Protein AF-A0AAW5JRW2-F1 (afdb_monomer)

Solvent-accessible surface area (backbone atoms only — not comparable to full-atom values): 7770 Å² total; per-residue (Å²): 113,68,44,71,76,71,74,52,84,70,54,74,44,79,33,91,52,71,68,49,44,48,49,55,50,52,51,27,62,76,66,76,44,75,70,42,86,36,64,89,67,99,63,54,71,72,55,44,50,71,75,64,43,63,61,45,80,44,84,35,42,87,50,56,72,68,57,28,38,53,51,47,30,54,51,52,60,55,29,69,78,41,96,80,46,39,46,77,45,74,49,72,42,46,80,82,74,92,71,78,94,67,86,77,58,93,84,64,79,61,62,62,54,68,67,59,51,53,50,45,54,69,68,37,110

Foldseek 3Di:
DVQVVVVHDAEEDEDDDPVRVVVQVVVCVVVVGHHHHDYDDPDDLLVCLVVPAQADEEEPQVPPLVVQLVVLQVSQVSLVVHPSSHHYHYDYADQPDPDDDDDDPPPPCRDGDPVSVVVSVVSRD

Radius of gyration: 17.02 Å; Cα contacts (8 Å, |Δi|>4): 127; chains: 1; bounding box: 38×33×43 Å

Structure (mmCIF, N/CA/C/O backbone):
data_AF-A0AAW5JRW2-F1
#
_entry.id   AF-A0AAW5JRW2-F1
#
loop_
_atom_site.group_PDB
_atom_site.id
_atom_site.type_symbol
_atom_site.label_atom_id
_atom_site.label_alt_id
_atom_site.label_comp_id
_atom_site.label_asym_id
_atom_site.label_entity_id
_atom_site.label_seq_id
_atom_site.pdbx_PDB_ins_code
_atom_site.Cartn_x
_atom_site.Cartn_y
_atom_site.Cartn_z
_atom_site.occupancy
_atom_site.B_iso_or_equiv
_atom_site.auth_seq_id
_atom_site.auth_comp_id
_atom_site.auth_asym_id
_atom_site.auth_atom_id
_atom_site.pdbx_PDB_model_num
ATOM 1 N N . MET A 1 1 ? -6.283 -6.030 -8.017 1.00 67.69 1 MET A N 1
ATOM 2 C CA . MET A 1 1 ? -7.504 -6.840 -8.237 1.00 67.69 1 MET A CA 1
ATOM 3 C C . MET A 1 1 ? -7.186 -8.207 -8.834 1.00 67.69 1 MET A C 1
ATOM 5 O O . MET A 1 1 ? -7.819 -9.165 -8.421 1.00 67.69 1 MET A O 1
ATOM 9 N N . ASP A 1 2 ? -6.193 -8.326 -9.722 1.00 93.69 2 ASP A N 1
ATOM 10 C CA . ASP A 1 2 ? -5.817 -9.603 -10.353 1.00 93.69 2 ASP A CA 1
ATOM 11 C C . ASP A 1 2 ? -5.422 -10.718 -9.360 1.00 93.69 2 ASP A C 1
ATOM 13 O O . ASP A 1 2 ? -6.044 -11.776 -9.341 1.00 93.69 2 ASP A O 1
ATOM 17 N N . ALA A 1 3 ? -4.476 -10.440 -8.454 1.00 92.38 3 ALA A N 1
ATOM 18 C CA . ALA A 1 3 ? -4.002 -11.407 -7.458 1.00 92.38 3 ALA A CA 1
ATOM 19 C C . ALA A 1 3 ? -5.110 -11.969 -6.552 1.00 92.38 3 ALA A C 1
ATOM 21 O O . ALA A 1 3 ? -5.220 -13.178 -6.361 1.00 92.38 3 ALA A O 1
ATOM 22 N N . GLN A 1 4 ? -5.999 -11.095 -6.069 1.00 92.06 4 GLN A N 1
ATOM 23 C CA . GLN A 1 4 ? -7.156 -11.490 -5.265 1.00 92.06 4 GLN A CA 1
ATOM 24 C C . GLN A 1 4 ? -8.139 -12.364 -6.057 1.00 92.06 4 GLN A C 1
ATOM 26 O O . GLN A 1 4 ? -8.649 -13.342 -5.518 1.00 92.06 4 GLN A O 1
ATOM 31 N N . ALA A 1 5 ? -8.404 -12.025 -7.323 1.00 95.25 5 ALA A N 1
ATOM 32 C CA . ALA A 1 5 ? -9.325 -12.778 -8.173 1.00 95.25 5 ALA A CA 1
ATOM 33 C C . ALA A 1 5 ? -8.813 -14.194 -8.484 1.00 95.25 5 ALA A C 1
ATOM 35 O O . ALA A 1 5 ? -9.614 -15.116 -8.628 1.00 95.25 5 ALA A O 1
ATOM 36 N N . HIS A 1 6 ? -7.492 -14.369 -8.545 1.00 95.81 6 HIS A N 1
ATOM 37 C CA . HIS A 1 6 ? -6.844 -15.638 -8.878 1.00 95.81 6 HIS A CA 1
ATOM 38 C C . HIS A 1 6 ? -6.252 -16.377 -7.664 1.00 95.81 6 HIS A C 1
ATOM 40 O O . HIS A 1 6 ? -5.632 -17.424 -7.832 1.00 95.81 6 HIS A O 1
ATOM 46 N N . GLY A 1 7 ? -6.457 -15.872 -6.443 1.00 95.94 7 GLY A N 1
ATOM 47 C CA . GLY A 1 7 ? -6.074 -16.561 -5.208 1.00 95.94 7 GLY A CA 1
ATOM 48 C C . GLY A 1 7 ? -4.565 -16.656 -4.960 1.00 95.94 7 GLY A C 1
ATOM 49 O O . GLY A 1 7 ? -4.121 -17.621 -4.342 1.00 95.94 7 GLY A O 1
ATOM 50 N N . TYR A 1 8 ? -3.781 -15.678 -5.422 1.00 95.44 8 TYR A N 1
ATOM 51 C CA . TYR A 1 8 ? -2.340 -15.600 -5.157 1.00 95.44 8 TYR A CA 1
ATOM 52 C C . TYR A 1 8 ? -1.951 -14.269 -4.493 1.00 95.44 8 TYR A C 1
ATOM 54 O O . TYR A 1 8 ? -2.743 -13.328 -4.430 1.00 95.44 8 TYR A O 1
ATOM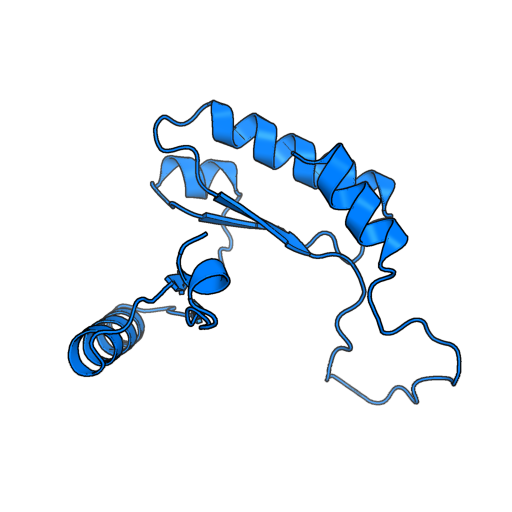 62 N N . ALA A 1 9 ? -0.725 -14.193 -3.972 1.00 94.44 9 ALA A N 1
ATOM 63 C CA . ALA A 1 9 ? -0.159 -12.986 -3.372 1.00 94.44 9 ALA A CA 1
ATOM 64 C C . ALA A 1 9 ? 0.977 -12.429 -4.240 1.00 94.44 9 ALA A C 1
ATOM 66 O O . ALA A 1 9 ? 1.714 -13.188 -4.866 1.00 94.44 9 ALA A O 1
ATOM 67 N N . VAL A 1 10 ? 1.133 -11.105 -4.256 1.00 95.38 10 VAL A N 1
ATOM 68 C CA . VAL A 1 10 ? 2.271 -10.433 -4.897 1.00 95.38 10 VAL A CA 1
ATOM 69 C C . VAL A 1 10 ? 3.275 -10.073 -3.812 1.00 95.38 10 VAL A C 1
ATOM 71 O O . VAL A 1 10 ? 2.907 -9.435 -2.827 1.00 95.38 10 VAL A O 1
ATOM 74 N N . GLY A 1 11 ? 4.528 -10.492 -3.977 1.00 93.69 11 GLY A N 1
ATOM 75 C CA . GLY A 1 11 ? 5.587 -10.175 -3.024 1.00 93.69 11 GLY A CA 1
ATOM 76 C C . GLY A 1 11 ? 5.983 -8.703 -3.098 1.00 93.69 11 GLY A C 1
ATOM 77 O O . GLY A 1 11 ? 6.214 -8.179 -4.191 1.00 93.69 11 GLY A O 1
ATOM 78 N N . ALA A 1 12 ? 6.079 -8.059 -1.937 1.00 92.88 12 ALA A N 1
ATOM 79 C CA . ALA A 1 12 ? 6.583 -6.704 -1.795 1.00 92.88 12 ALA A CA 1
ATOM 80 C C . ALA A 1 12 ? 7.934 -6.746 -1.065 1.00 92.88 12 ALA A C 1
ATOM 82 O O . ALA A 1 12 ? 8.012 -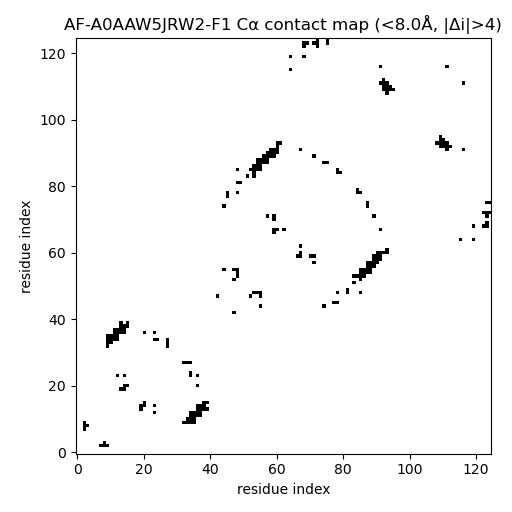7.199 0.078 1.00 92.88 12 ALA A O 1
ATOM 83 N N . PHE A 1 13 ? 9.013 -6.382 -1.764 1.00 92.12 13 PHE A N 1
ATOM 84 C CA . PHE A 1 13 ? 10.386 -6.569 -1.285 1.00 92.12 13 PHE A CA 1
ATOM 85 C C . PHE A 1 13 ? 11.119 -5.240 -1.229 1.00 92.12 13 PHE A C 1
ATOM 87 O O . PHE A 1 13 ? 11.164 -4.515 -2.222 1.00 92.12 13 PHE A O 1
ATOM 94 N N . ASN A 1 14 ? 11.731 -4.951 -0.084 1.00 89.12 14 ASN A N 1
ATOM 95 C CA . ASN A 1 14 ? 12.527 -3.745 0.087 1.00 89.12 14 ASN A CA 1
ATOM 96 C C . ASN A 1 14 ? 13.832 -3.827 -0.718 1.00 89.12 14 ASN A C 1
ATOM 98 O O . ASN A 1 14 ? 14.541 -4.830 -0.647 1.00 89.12 14 ASN A O 1
ATOM 102 N N . GLY A 1 15 ? 14.160 -2.752 -1.430 1.00 86.00 15 GLY A N 1
ATOM 103 C CA . GLY A 1 15 ? 15.465 -2.511 -2.032 1.00 86.00 15 GLY A CA 1
ATOM 104 C C . GLY A 1 15 ? 16.025 -1.164 -1.579 1.00 86.00 15 GLY A C 1
ATOM 105 O O . GLY A 1 15 ? 15.339 -0.139 -1.632 1.00 86.00 15 GLY A O 1
ATOM 106 N N . GLU A 1 16 ? 17.270 -1.179 -1.111 1.00 85.94 16 GLU A N 1
ATOM 107 C CA . GLU A 1 16 ? 17.972 0.006 -0.592 1.00 85.94 16 GLU A CA 1
ATOM 108 C C . GLU A 1 16 ? 19.117 0.459 -1.511 1.00 85.94 16 GLU A C 1
ATOM 110 O O . GLU A 1 16 ? 19.547 1.611 -1.454 1.00 85.94 16 GLU A O 1
ATOM 115 N N . ASP A 1 17 ? 19.573 -0.425 -2.397 1.00 87.00 17 ASP A N 1
ATOM 116 C CA . ASP A 1 17 ? 20.621 -0.181 -3.381 1.00 87.00 17 ASP A CA 1
ATOM 117 C C . ASP A 1 17 ? 20.284 -0.837 -4.734 1.00 87.00 17 ASP A C 1
ATOM 119 O O . ASP A 1 17 ? 19.235 -1.466 -4.918 1.00 87.00 17 ASP A O 1
ATOM 123 N N . MET A 1 18 ? 21.157 -0.627 -5.721 1.00 89.50 18 MET A N 1
ATOM 124 C CA . MET A 1 18 ? 20.944 -1.112 -7.084 1.00 89.50 18 MET A CA 1
ATOM 125 C C . MET A 1 18 ? 20.978 -2.641 -7.141 1.00 89.50 18 MET A C 1
ATOM 127 O O . MET A 1 18 ? 20.184 -3.252 -7.852 1.00 89.50 18 MET A O 1
ATOM 131 N N . GLU A 1 19 ? 21.883 -3.254 -6.391 1.00 94.25 19 GLU A N 1
ATOM 132 C CA . GLU A 1 19 ? 22.114 -4.689 -6.347 1.00 94.25 19 GLU A CA 1
ATOM 133 C C . GLU A 1 19 ? 20.888 -5.434 -5.807 1.00 94.25 19 GLU A C 1
ATOM 135 O O . GLU A 1 19 ? 20.469 -6.434 -6.394 1.00 94.25 19 GLU A O 1
ATOM 140 N N . MET A 1 20 ? 20.256 -4.927 -4.746 1.00 93.62 20 MET A N 1
ATOM 141 C CA . MET A 1 20 ? 19.011 -5.481 -4.211 1.00 93.62 20 MET A CA 1
ATOM 142 C C . MET A 1 20 ? 17.869 -5.371 -5.217 1.00 93.62 20 MET A C 1
ATOM 144 O O . MET A 1 20 ? 17.151 -6.345 -5.439 1.00 93.62 20 MET A O 1
ATOM 148 N N . ILE A 1 21 ? 17.713 -4.211 -5.861 1.00 92.94 21 ILE A N 1
ATOM 149 C CA . ILE A 1 21 ? 16.668 -4.017 -6.873 1.00 92.94 21 ILE A CA 1
ATOM 150 C C . ILE A 1 21 ? 16.877 -4.972 -8.051 1.00 92.94 21 ILE A C 1
ATOM 152 O O . ILE A 1 21 ? 15.933 -5.633 -8.482 1.00 92.94 21 ILE A O 1
ATOM 156 N N . GLN A 1 22 ? 18.112 -5.106 -8.534 1.00 92.81 22 GLN A N 1
ATOM 157 C CA . GLN A 1 22 ? 18.451 -6.056 -9.590 1.00 92.81 22 GLN A CA 1
ATOM 158 C C . GLN A 1 22 ? 18.170 -7.499 -9.171 1.00 92.81 22 GLN A C 1
ATOM 160 O O . GLN A 1 22 ? 17.618 -8.254 -9.966 1.00 92.81 22 GLN A O 1
ATOM 165 N N . ALA A 1 23 ? 18.493 -7.882 -7.934 1.00 96.00 23 ALA A N 1
ATOM 166 C CA . ALA A 1 23 ? 18.218 -9.222 -7.423 1.00 96.00 23 ALA A CA 1
ATOM 167 C C . ALA A 1 23 ? 16.710 -9.519 -7.361 1.00 96.00 23 ALA A C 1
ATOM 169 O O . ALA A 1 23 ? 16.281 -10.593 -7.783 1.00 96.00 23 ALA A O 1
ATOM 170 N N . VAL A 1 24 ? 15.902 -8.563 -6.890 1.00 95.38 24 VAL A N 1
ATOM 171 C CA . VAL A 1 24 ? 14.436 -8.683 -6.850 1.00 95.38 24 VAL A CA 1
ATOM 172 C C . VAL A 1 24 ? 13.865 -8.832 -8.262 1.00 95.38 24 VAL A C 1
ATOM 174 O O . VAL A 1 24 ? 13.040 -9.716 -8.494 1.00 95.38 24 VAL A O 1
ATOM 177 N N . ILE A 1 25 ? 14.324 -8.013 -9.213 1.00 94.88 25 ILE A N 1
ATOM 178 C CA . ILE A 1 25 ? 13.875 -8.080 -10.611 1.00 94.88 25 ILE A CA 1
ATOM 179 C C . ILE A 1 25 ? 14.284 -9.413 -11.247 1.00 94.88 25 ILE A C 1
ATOM 181 O O . ILE A 1 25 ? 13.438 -10.090 -11.821 1.00 94.88 25 ILE A O 1
ATOM 185 N N . ALA A 1 26 ? 15.544 -9.828 -11.099 1.00 97.25 26 ALA A N 1
ATOM 186 C CA . ALA A 1 26 ? 16.043 -11.074 -11.675 1.00 97.25 26 ALA A CA 1
ATOM 187 C C . ALA A 1 26 ? 15.293 -12.305 -11.137 1.00 97.25 26 ALA A C 1
ATOM 189 O O . ALA A 1 26 ? 14.975 -13.216 -11.900 1.00 97.25 26 ALA A O 1
ATOM 190 N N . ALA A 1 27 ? 14.970 -12.328 -9.839 1.00 97.31 27 ALA A N 1
ATOM 191 C CA . ALA A 1 27 ? 14.161 -13.391 -9.249 1.00 97.31 27 ALA A CA 1
ATOM 192 C C . ALA A 1 27 ? 12.727 -13.393 -9.803 1.00 97.31 27 ALA A C 1
ATOM 194 O O . ALA A 1 27 ? 12.210 -14.447 -10.164 1.00 97.31 27 ALA A O 1
ATOM 195 N N . ALA A 1 28 ? 12.096 -12.222 -9.9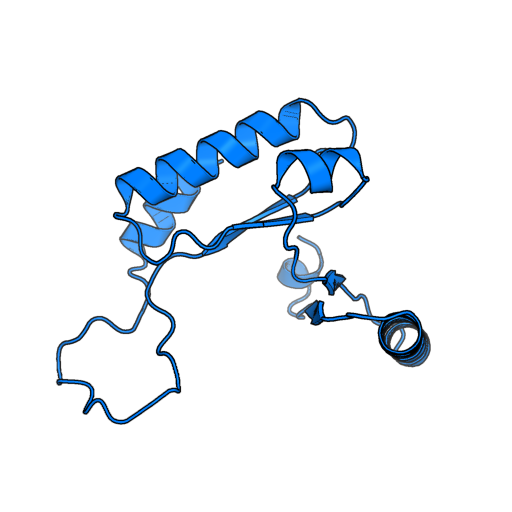24 1.00 96.94 28 ALA A N 1
ATOM 196 C CA . ALA A 1 28 ? 10.755 -12.102 -10.493 1.00 96.94 28 ALA A CA 1
ATOM 197 C C . ALA A 1 28 ? 10.698 -12.555 -11.963 1.00 96.94 28 ALA A C 1
ATOM 199 O O . ALA A 1 28 ? 9.759 -13.245 -12.361 1.00 96.94 28 ALA A O 1
ATOM 200 N N . GLU A 1 29 ? 11.720 -12.218 -12.757 1.00 97.38 29 GLU A N 1
ATOM 201 C CA . GLU A 1 29 ? 11.853 -12.669 -14.145 1.00 97.38 29 GLU A CA 1
ATOM 202 C C . GLU A 1 29 ? 12.027 -14.189 -14.242 1.00 97.38 29 GLU A C 1
ATOM 204 O O . GLU A 1 29 ? 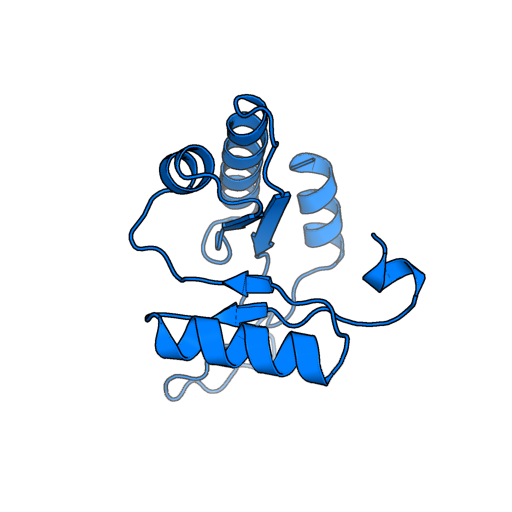11.352 -14.821 -15.056 1.00 97.38 29 GLU A O 1
ATOM 209 N N . ALA A 1 30 ? 12.885 -14.781 -13.404 1.00 98.00 30 ALA A N 1
ATOM 210 C CA . ALA A 1 30 ? 13.133 -16.224 -13.385 1.00 98.00 30 ALA A CA 1
ATOM 211 C C . ALA A 1 30 ? 11.895 -17.039 -12.972 1.00 98.00 30 ALA A C 1
ATOM 213 O O . ALA A 1 30 ? 11.644 -18.104 -13.534 1.00 98.00 30 ALA A O 1
ATOM 214 N N . GLU A 1 31 ? 11.109 -16.525 -12.026 1.00 97.12 31 GLU A N 1
ATOM 215 C CA . GLU A 1 31 ? 9.885 -17.168 -11.532 1.00 97.12 31 GLU A CA 1
ATOM 216 C C . GLU A 1 31 ? 8.641 -16.819 -12.366 1.00 97.12 31 GLU A C 1
ATOM 218 O O . GLU A 1 31 ? 7.549 -17.316 -12.089 1.00 97.12 31 GLU A O 1
ATOM 223 N N . HIS A 1 32 ? 8.777 -15.954 -13.380 1.00 95.69 32 HIS A N 1
ATOM 224 C CA . HIS A 1 32 ? 7.657 -15.405 -14.151 1.00 95.69 32 HIS A CA 1
ATOM 225 C C . HIS A 1 32 ? 6.537 -14.839 -13.258 1.00 95.69 32 HIS A C 1
ATOM 227 O O . HIS A 1 32 ? 5.346 -14.995 -13.544 1.00 95.69 32 HIS A O 1
ATOM 233 N N . ALA A 1 33 ? 6.925 -14.183 -12.162 1.00 95.31 33 ALA A N 1
ATOM 234 C CA . ALA A 1 33 ? 6.021 -13.735 -11.112 1.00 95.31 33 ALA A CA 1
ATOM 235 C C . ALA A 1 33 ? 5.943 -12.199 -11.043 1.00 95.31 33 ALA A C 1
ATOM 237 O O . ALA A 1 33 ? 6.951 -11.514 -11.228 1.00 95.31 33 ALA A O 1
ATOM 238 N N . PRO A 1 34 ? 4.766 -11.621 -10.741 1.00 95.31 34 PRO A N 1
ATOM 239 C CA . PRO A 1 34 ? 4.660 -10.196 -10.451 1.00 95.31 34 PRO A CA 1
ATOM 240 C C . PRO A 1 34 ? 5.365 -9.853 -9.131 1.00 95.31 34 PRO A C 1
ATOM 242 O O . PRO A 1 34 ? 5.348 -10.638 -8.181 1.00 95.31 34 PRO A O 1
ATOM 245 N N . VAL A 1 35 ? 5.926 -8.645 -9.046 1.00 94.50 35 VAL A N 1
ATOM 246 C CA . VAL A 1 35 ? 6.647 -8.166 -7.861 1.00 94.50 35 VAL A CA 1
ATOM 247 C C . VAL A 1 35 ? 6.393 -6.680 -7.609 1.00 94.50 35 VAL A C 1
ATOM 249 O O . VAL A 1 35 ? 6.178 -5.914 -8.549 1.00 94.50 35 VAL A O 1
ATOM 252 N N . LEU A 1 36 ? 6.427 -6.270 -6.339 1.00 92.56 36 LEU A N 1
ATOM 253 C CA . LEU A 1 36 ? 6.411 -4.873 -5.902 1.00 92.56 36 LEU A CA 1
ATOM 254 C C . LEU A 1 36 ? 7.764 -4.530 -5.257 1.00 92.56 36 LEU A C 1
ATOM 256 O O . LEU A 1 36 ? 7.961 -4.797 -4.070 1.00 92.56 36 LEU A O 1
ATOM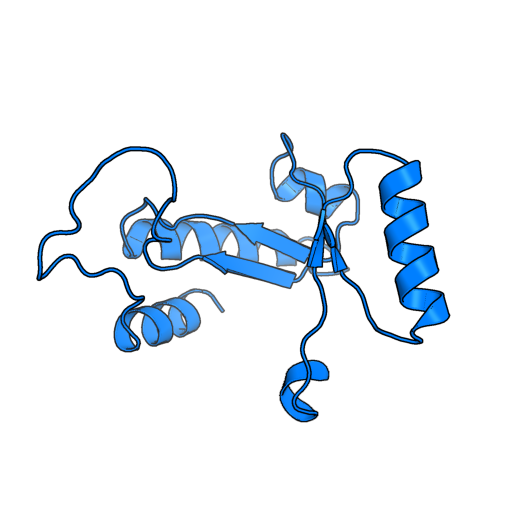 260 N N . PRO A 1 37 ? 8.719 -3.946 -6.000 1.00 87.12 37 PRO A N 1
ATOM 261 C CA . PRO A 1 37 ? 9.919 -3.387 -5.397 1.00 87.12 37 PRO A CA 1
ATOM 262 C C . PRO A 1 37 ? 9.508 -2.198 -4.529 1.00 87.12 37 PRO A C 1
ATOM 264 O O . PRO A 1 37 ? 8.960 -1.210 -5.022 1.00 87.12 37 PRO A O 1
ATOM 267 N N . GLN A 1 38 ? 9.734 -2.315 -3.230 1.00 85.31 38 GLN A N 1
ATOM 268 C CA . GLN A 1 38 ? 9.462 -1.270 -2.261 1.00 85.31 38 GLN A CA 1
ATOM 269 C C . GLN A 1 38 ? 10.770 -0.614 -1.855 1.00 85.31 38 GLN A C 1
ATOM 271 O O . GLN A 1 38 ? 11.840 -1.214 -1.858 1.00 85.31 38 GLN A O 1
ATOM 276 N N . THR A 1 39 ? 10.681 0.644 -1.472 1.00 76.25 39 THR A N 1
ATOM 277 C CA . THR A 1 39 ? 11.757 1.309 -0.758 1.00 76.25 39 THR A CA 1
ATOM 278 C C . THR A 1 39 ? 11.123 2.072 0.387 1.00 76.25 39 THR A C 1
ATOM 280 O O . THR A 1 39 ? 9.994 2.557 0.279 1.00 76.25 39 THR A O 1
ATOM 283 N N . THR A 1 40 ? 11.807 2.114 1.519 1.00 63.50 40 THR A N 1
ATOM 284 C CA . THR A 1 40 ? 11.358 2.811 2.718 1.00 63.50 40 THR A CA 1
ATOM 285 C C . THR A 1 40 ? 11.846 4.250 2.641 1.00 63.50 40 THR A C 1
ATOM 287 O O . THR A 1 40 ? 13.051 4.498 2.718 1.00 63.50 40 THR A O 1
ATOM 290 N N . PRO A 1 41 ? 10.958 5.241 2.481 1.00 58.03 41 PRO A N 1
ATOM 291 C CA . PRO A 1 41 ? 11.435 6.573 2.205 1.00 58.03 41 PRO A CA 1
ATOM 292 C C . PRO A 1 41 ? 11.582 7.386 3.494 1.00 58.03 41 PRO A C 1
ATOM 294 O O . PRO A 1 41 ? 10.660 7.503 4.297 1.00 58.03 41 PRO A O 1
ATOM 297 N N . GLY A 1 42 ? 12.715 8.079 3.616 1.00 53.50 42 GLY A N 1
ATOM 298 C CA . GLY A 1 42 ? 12.782 9.366 4.317 1.00 53.50 42 GLY A CA 1
ATOM 299 C C . GLY A 1 42 ? 12.057 10.499 3.561 1.00 53.50 42 GLY A C 1
ATOM 300 O O . GLY A 1 42 ? 12.169 11.662 3.945 1.00 53.50 42 GLY A O 1
ATOM 301 N N . THR A 1 43 ? 11.352 10.194 2.463 1.00 61.50 43 THR A N 1
ATOM 302 C CA . THR A 1 43 ? 10.592 11.128 1.617 1.00 61.50 43 THR A CA 1
ATOM 303 C C . THR A 1 43 ? 9.089 11.120 1.919 1.00 61.50 43 THR A C 1
ATOM 305 O O . THR A 1 43 ? 8.482 10.103 2.234 1.00 61.50 43 THR A O 1
ATOM 308 N N . LEU A 1 44 ? 8.466 12.297 1.798 1.00 78.56 44 LEU A N 1
ATOM 309 C CA . LEU A 1 44 ? 7.027 12.504 2.004 1.00 78.56 44 LEU A CA 1
ATOM 310 C C . LEU A 1 44 ? 6.200 11.976 0.815 1.00 78.56 44 LEU A C 1
ATOM 312 O O . LEU A 1 44 ? 6.646 12.058 -0.329 1.00 78.56 44 LEU A O 1
ATOM 316 N N . CYS A 1 45 ? 4.956 11.540 1.052 1.00 82.31 45 CYS A N 1
ATOM 317 C CA . CYS A 1 45 ? 4.078 10.922 0.041 1.00 82.31 45 CYS A CA 1
ATOM 318 C C . CYS A 1 45 ? 3.909 11.750 -1.248 1.00 82.31 45 CYS A C 1
ATOM 320 O O . CYS A 1 45 ? 3.955 11.203 -2.345 1.00 82.31 45 CYS A O 1
ATOM 322 N N . ALA A 1 46 ? 3.773 13.076 -1.136 1.00 82.50 46 ALA A N 1
ATOM 323 C CA . ALA A 1 46 ? 3.656 13.961 -2.301 1.00 82.50 46 ALA A CA 1
ATOM 324 C C . ALA A 1 46 ? 4.933 13.991 -3.158 1.00 82.50 46 ALA A C 1
ATOM 326 O O . ALA A 1 46 ? 4.870 14.139 -4.378 1.00 82.50 46 ALA A O 1
ATOM 327 N N . ARG A 1 47 ? 6.105 13.836 -2.527 1.00 86.62 47 ARG A N 1
ATOM 328 C CA . ARG A 1 47 ? 7.376 13.759 -3.245 1.00 86.62 47 ARG A CA 1
ATOM 329 C C . ARG A 1 47 ? 7.496 12.432 -3.986 1.00 86.62 47 ARG A C 1
ATOM 331 O O . ARG A 1 47 ? 7.803 12.452 -5.168 1.00 86.62 47 ARG A O 1
ATOM 338 N N . ALA A 1 48 ? 7.174 11.320 -3.326 1.00 85.56 48 ALA A N 1
ATOM 339 C CA . ALA A 1 48 ? 7.164 10.001 -3.958 1.00 85.56 48 ALA A CA 1
ATOM 340 C C . ALA A 1 48 ? 6.211 9.953 -5.169 1.00 85.56 48 ALA A C 1
ATOM 342 O O . ALA A 1 48 ? 6.609 9.522 -6.249 1.00 85.56 48 ALA A O 1
ATOM 343 N N . ALA A 1 49 ? 4.995 10.494 -5.039 1.00 85.44 49 ALA A N 1
ATOM 344 C CA . ALA A 1 49 ? 4.064 10.613 -6.164 1.00 85.44 49 ALA A CA 1
ATOM 345 C C . ALA A 1 49 ? 4.632 11.474 -7.312 1.00 85.44 49 ALA A C 1
ATOM 347 O O . ALA A 1 49 ? 4.505 11.123 -8.483 1.00 85.44 49 ALA A O 1
ATOM 348 N N . ALA A 1 50 ? 5.308 12.586 -7.000 1.00 86.81 50 ALA A N 1
ATOM 349 C CA . ALA A 1 50 ? 5.952 13.428 -8.013 1.00 86.81 50 ALA A CA 1
ATOM 350 C C . ALA A 1 50 ? 7.134 12.740 -8.714 1.00 86.81 50 ALA A C 1
ATOM 352 O O . ALA A 1 50 ? 7.333 12.949 -9.908 1.00 86.81 50 ALA A O 1
ATOM 353 N N . ASP A 1 51 ? 7.878 11.902 -7.992 1.00 89.19 51 ASP A N 1
ATOM 354 C CA . ASP A 1 51 ? 9.005 11.130 -8.520 1.00 89.19 51 ASP A CA 1
ATOM 355 C C . ASP A 1 51 ? 8.548 9.887 -9.324 1.00 89.19 51 ASP A C 1
ATOM 357 O O . ASP A 1 51 ? 9.381 9.153 -9.852 1.00 89.19 51 ASP A O 1
ATOM 361 N N . GLY A 1 52 ? 7.233 9.664 -9.465 1.00 88.62 52 GLY A N 1
ATOM 362 C CA . GLY A 1 52 ? 6.656 8.635 -10.337 1.00 88.62 52 GLY A CA 1
ATOM 363 C C . GLY A 1 52 ? 6.364 7.295 -9.660 1.00 88.62 52 GLY A C 1
ATOM 364 O O . GLY A 1 52 ? 6.152 6.301 -10.355 1.00 88.62 52 GLY A O 1
ATOM 365 N N . TYR A 1 53 ? 6.338 7.248 -8.326 1.00 90.25 53 TYR A N 1
ATOM 366 C CA . TYR A 1 53 ? 5.927 6.048 -7.597 1.00 90.25 53 TYR A CA 1
ATOM 367 C C . TYR A 1 53 ? 4.480 5.707 -7.942 1.00 90.25 53 TYR A C 1
ATOM 369 O O . TYR A 1 53 ? 3.617 6.577 -7.968 1.00 90.25 53 TYR A O 1
ATOM 377 N N . THR A 1 54 ? 4.204 4.427 -8.174 1.00 91.69 54 THR A N 1
ATOM 378 C CA . THR A 1 54 ? 2.867 3.932 -8.543 1.00 91.69 54 THR A CA 1
ATOM 379 C C . THR A 1 54 ? 2.059 3.434 -7.346 1.00 91.69 54 THR A C 1
ATOM 381 O O . THR A 1 54 ? 0.863 3.172 -7.480 1.00 91.69 54 THR A O 1
ATOM 384 N N . SER A 1 55 ? 2.684 3.333 -6.172 1.00 91.19 55 SER A N 1
ATOM 385 C CA . SER A 1 55 ? 2.019 3.032 -4.906 1.00 91.19 55 SER A CA 1
ATOM 386 C C . SER A 1 55 ? 2.667 3.786 -3.746 1.00 91.19 55 SER A C 1
ATOM 388 O O . SER A 1 55 ? 3.849 4.132 -3.799 1.00 91.19 55 SER A O 1
ATOM 390 N N . LEU A 1 56 ? 1.875 4.058 -2.714 1.00 90.25 56 LEU A N 1
ATOM 391 C CA . LEU A 1 56 ? 2.260 4.726 -1.480 1.00 90.25 56 LEU A CA 1
ATOM 392 C C . LEU A 1 56 ? 1.734 3.902 -0.306 1.00 90.25 56 LEU A C 1
ATOM 394 O O . LEU A 1 56 ? 0.579 3.487 -0.329 1.00 90.25 56 LEU A O 1
ATOM 398 N N . VAL A 1 57 ? 2.552 3.718 0.726 1.00 90.69 57 VAL A N 1
ATOM 399 C CA . VAL A 1 57 ? 2.142 3.072 1.979 1.00 90.69 57 VAL A CA 1
ATOM 400 C C . VAL A 1 57 ? 2.142 4.121 3.085 1.00 90.69 57 VAL A C 1
ATOM 402 O O . VAL A 1 57 ? 3.094 4.898 3.201 1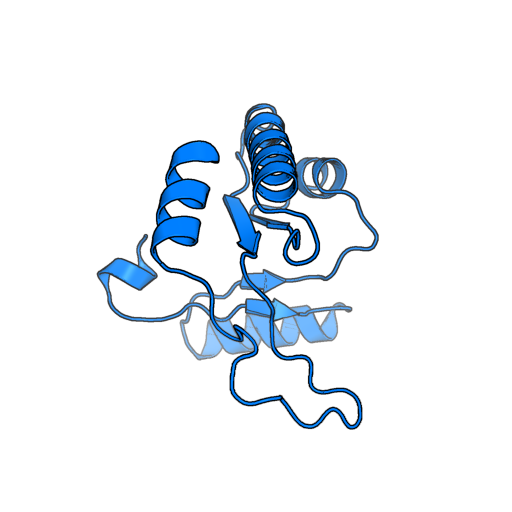.00 90.69 57 VAL A O 1
ATOM 405 N N . ILE A 1 58 ? 1.079 4.162 3.885 1.00 90.12 58 ILE A N 1
ATOM 406 C CA . ILE A 1 58 ? 0.968 5.026 5.059 1.00 90.12 58 ILE A CA 1
ATOM 407 C C . ILE A 1 58 ? 0.690 4.200 6.316 1.00 90.12 58 ILE A C 1
ATOM 409 O O . ILE A 1 58 ? -0.295 3.471 6.410 1.00 90.12 58 ILE A O 1
ATOM 413 N N . ASP A 1 59 ? 1.558 4.354 7.313 1.00 89.06 59 ASP A N 1
ATOM 414 C CA . ASP A 1 59 ? 1.388 3.740 8.629 1.00 89.06 59 ASP A CA 1
ATOM 415 C C . ASP A 1 59 ? 0.849 4.784 9.618 1.00 89.06 59 ASP A C 1
ATOM 417 O O . ASP A 1 59 ? 1.591 5.564 10.224 1.00 89.06 59 ASP A O 1
ATOM 421 N N . GLY A 1 60 ? -0.478 4.812 9.745 1.00 86.56 60 GLY A N 1
ATOM 422 C CA . GLY A 1 60 ? -1.204 5.578 10.756 1.00 86.56 60 GLY A CA 1
ATOM 423 C C . GLY A 1 60 ? -1.609 4.744 11.973 1.00 86.56 60 GLY A C 1
ATOM 424 O O . GLY A 1 60 ? -2.379 5.231 12.796 1.00 86.56 60 GLY A O 1
ATOM 425 N N . SER A 1 61 ? -1.094 3.517 12.129 1.00 84.81 61 SER A N 1
ATOM 426 C CA . SER A 1 61 ? -1.542 2.527 13.130 1.00 84.81 61 SER A CA 1
ATOM 427 C C . SER A 1 61 ? -1.451 2.979 14.594 1.00 84.81 61 SER A C 1
ATOM 429 O O . SER A 1 61 ? -2.037 2.370 15.490 1.00 84.81 61 SER A O 1
ATOM 431 N N . LYS A 1 62 ? -0.680 4.035 14.863 1.00 85.75 62 LYS A N 1
ATOM 432 C CA . LYS A 1 62 ? -0.499 4.622 16.199 1.00 85.75 62 LYS A CA 1
ATOM 433 C C . LYS A 1 62 ? -1.417 5.806 16.484 1.00 85.75 62 LYS A C 1
ATOM 435 O O . LYS A 1 62 ? -1.418 6.288 17.615 1.00 85.75 62 LYS A O 1
ATOM 440 N N . LEU A 1 63 ? -2.100 6.312 15.466 1.00 87.31 63 LEU A N 1
ATOM 441 C CA . LEU A 1 63 ? -3.065 7.392 15.592 1.00 87.31 63 LEU A CA 1
ATOM 442 C C . LEU A 1 63 ? -4.397 6.834 16.101 1.00 87.31 63 LEU A C 1
ATOM 444 O O . LEU A 1 63 ? -4.643 5.628 16.034 1.00 87.31 63 LEU A O 1
ATOM 448 N N . SER A 1 64 ? -5.273 7.710 16.591 1.00 92.06 64 SER A N 1
ATOM 449 C CA . SER A 1 64 ? -6.676 7.324 16.758 1.00 92.06 64 SER A CA 1
ATOM 450 C C . SER A 1 64 ? -7.301 6.971 15.401 1.00 92.06 64 SER A C 1
ATOM 452 O O . SER A 1 64 ? -6.832 7.430 14.356 1.00 92.06 64 SER A O 1
ATOM 454 N N . LEU A 1 65 ? -8.382 6.181 15.405 1.00 91.38 65 LEU A N 1
ATOM 455 C CA . LEU A 1 65 ? -9.095 5.806 14.179 1.00 91.38 65 LEU A CA 1
ATOM 456 C C . LEU A 1 65 ? -9.462 7.037 13.329 1.00 91.38 65 LEU A C 1
ATOM 458 O O . LEU A 1 65 ? -9.205 7.051 12.129 1.00 91.38 65 LEU A O 1
ATOM 462 N N . GLU A 1 66 ? -9.981 8.095 13.960 1.00 95.50 66 GLU A N 1
ATOM 463 C CA . GLU A 1 66 ? -10.364 9.345 13.286 1.00 95.50 66 GLU A CA 1
ATOM 464 C C . GLU A 1 66 ? -9.170 10.056 12.633 1.00 95.50 66 GLU A C 1
ATOM 466 O O . GLU A 1 66 ? -9.242 10.498 11.487 1.00 95.50 66 GLU A O 1
ATOM 471 N N . GLU A 1 67 ? -8.047 10.153 13.347 1.00 94.00 67 GLU A N 1
ATOM 472 C CA . GLU A 1 67 ? -6.825 10.771 12.826 1.00 94.00 67 GLU A CA 1
ATOM 473 C C . GLU A 1 67 ? -6.221 9.953 11.679 1.00 94.00 67 GLU A C 1
ATOM 475 O O . GLU A 1 67 ? -5.732 10.531 10.706 1.00 94.00 67 GLU A O 1
ATOM 480 N N . ASN A 1 68 ? -6.282 8.621 11.763 1.00 94.38 68 ASN A N 1
ATOM 481 C CA . ASN A 1 68 ? -5.812 7.735 10.703 1.00 94.38 68 ASN A CA 1
ATOM 482 C C . ASN A 1 68 ? -6.703 7.845 9.450 1.00 94.38 68 ASN A C 1
ATOM 484 O O . ASN A 1 68 ? -6.187 8.006 8.345 1.00 94.38 68 ASN A O 1
ATOM 488 N N . ILE A 1 69 ? -8.033 7.874 9.611 1.00 95.19 69 ILE A N 1
ATOM 489 C CA . ILE A 1 69 ? -8.975 8.126 8.506 1.00 95.19 69 ILE A CA 1
ATOM 490 C C . ILE A 1 69 ? -8.673 9.479 7.851 1.00 95.19 69 ILE A C 1
ATOM 492 O O . ILE A 1 69 ? -8.560 9.564 6.628 1.00 95.19 69 ILE A O 1
ATOM 496 N N . ALA A 1 70 ? -8.492 10.539 8.645 1.00 95.00 70 ALA A N 1
ATOM 497 C CA . ALA A 1 70 ? -8.184 11.870 8.126 1.00 95.00 70 ALA A CA 1
ATOM 498 C C . ALA A 1 70 ? -6.853 11.904 7.352 1.00 95.00 70 ALA A C 1
ATOM 500 O O . ALA A 1 70 ? -6.770 12.515 6.282 1.00 95.00 70 ALA A O 1
ATOM 501 N N . LEU A 1 71 ? -5.819 11.228 7.864 1.00 93.00 71 LEU A N 1
ATOM 502 C CA . LEU A 1 71 ? -4.536 11.080 7.181 1.00 93.00 71 LEU A CA 1
ATOM 503 C C . LEU A 1 71 ? -4.696 10.339 5.849 1.00 93.00 71 LEU A C 1
ATOM 505 O O . LEU A 1 71 ? -4.239 10.836 4.817 1.00 93.00 71 LEU A O 1
ATOM 509 N N . ALA A 1 72 ? -5.360 9.184 5.861 1.00 93.88 72 ALA A N 1
ATOM 510 C CA . ALA A 1 72 ? -5.553 8.356 4.679 1.00 93.88 72 ALA A CA 1
ATOM 511 C C . ALA A 1 72 ? -6.346 9.080 3.590 1.00 93.88 72 ALA A C 1
ATOM 513 O O . ALA A 1 72 ? -5.886 9.147 2.449 1.00 93.88 72 ALA A O 1
ATOM 514 N N . ARG A 1 73 ? -7.455 9.735 3.951 1.00 94.94 73 ARG A N 1
ATOM 515 C CA . ARG A 1 73 ? -8.229 10.582 3.032 1.00 94.94 73 ARG A CA 1
ATOM 516 C C . ARG A 1 73 ? -7.377 11.664 2.397 1.00 94.94 73 ARG A C 1
ATOM 518 O O . ARG A 1 73 ? -7.382 11.812 1.182 1.00 94.94 73 ARG A O 1
ATOM 525 N N . ARG A 1 74 ? -6.598 12.392 3.201 1.00 93.88 74 ARG A N 1
ATOM 526 C CA . ARG A 1 74 ? -5.735 13.464 2.693 1.00 93.88 74 ARG A CA 1
ATOM 527 C C . ARG A 1 74 ? -4.730 12.945 1.664 1.00 93.88 74 ARG A C 1
ATOM 529 O O . ARG A 1 74 ? -4.434 13.637 0.692 1.00 93.88 74 ARG A O 1
ATOM 536 N N . VAL A 1 75 ? -4.176 11.755 1.886 1.00 92.44 75 VAL A N 1
ATOM 537 C CA . VAL A 1 75 ? -3.214 11.141 0.963 1.00 92.44 75 VAL A CA 1
ATOM 538 C C . VAL A 1 75 ? -3.913 10.688 -0.316 1.00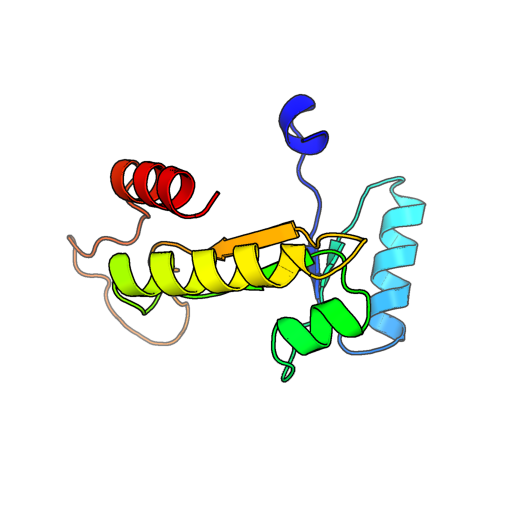 92.44 75 VAL A C 1
ATOM 540 O O . VAL A 1 75 ? -3.420 11.013 -1.392 1.00 92.44 75 VAL A O 1
ATOM 543 N N . VAL A 1 76 ? -5.077 10.040 -0.219 1.00 93.12 76 VAL A N 1
ATOM 544 C CA . VAL A 1 76 ? -5.907 9.645 -1.374 1.00 93.12 76 VAL A CA 1
ATOM 545 C C . VAL A 1 76 ? -6.347 10.861 -2.199 1.00 93.12 76 VAL A C 1
ATOM 547 O O . VAL A 1 76 ? -6.213 10.871 -3.419 1.00 93.12 76 VAL A O 1
ATOM 550 N N . GLU A 1 77 ? -6.800 11.935 -1.555 1.00 93.38 77 GLU A N 1
ATOM 551 C CA . GLU A 1 77 ? -7.157 13.188 -2.230 1.00 93.38 77 GLU A CA 1
ATOM 552 C C . GLU A 1 77 ? -5.948 13.806 -2.945 1.00 93.38 77 GLU A C 1
ATOM 554 O O . GLU A 1 77 ? -6.057 14.284 -4.075 1.00 93.38 77 GLU A O 1
ATOM 559 N N . MET A 1 78 ? -4.770 13.758 -2.319 1.00 92.69 78 MET A N 1
ATOM 560 C CA . MET A 1 78 ? -3.528 14.243 -2.916 1.00 92.69 78 MET A CA 1
ATOM 561 C C . MET A 1 78 ? -3.126 13.432 -4.157 1.00 92.69 78 MET A C 1
ATOM 563 O O . MET A 1 78 ? -2.679 14.031 -5.139 1.00 92.69 78 MET A O 1
ATOM 567 N N . THR A 1 79 ? -3.335 12.109 -4.180 1.00 92.25 79 THR A N 1
ATOM 568 C CA . THR A 1 79 ? -2.990 11.289 -5.357 1.00 92.25 79 THR A CA 1
ATOM 569 C C . THR A 1 79 ? -3.831 11.634 -6.588 1.00 92.25 79 THR A C 1
ATOM 571 O O . THR A 1 79 ? -3.359 11.461 -7.715 1.00 92.25 79 THR A O 1
ATOM 574 N N . ALA A 1 80 ? -5.028 12.209 -6.411 1.00 91.31 80 ALA A N 1
ATOM 575 C CA . ALA A 1 80 ? -5.880 12.659 -7.512 1.00 91.31 80 ALA A CA 1
ATOM 576 C C . ALA A 1 80 ? -5.254 13.786 -8.358 1.00 91.31 80 ALA A C 1
ATOM 578 O O . ALA A 1 80 ? -5.660 13.977 -9.507 1.00 91.31 80 ALA A O 1
ATOM 579 N N . ALA A 1 81 ? -4.257 14.502 -7.822 1.00 91.62 81 ALA A N 1
ATOM 580 C CA . ALA A 1 81 ? -3.511 15.532 -8.544 1.00 91.62 81 ALA A CA 1
ATOM 581 C C . ALA A 1 81 ? -2.513 14.965 -9.574 1.00 91.62 81 ALA A C 1
ATOM 583 O O . ALA A 1 81 ? -2.011 15.715 -10.413 1.00 91.62 81 ALA A O 1
ATOM 584 N N . TYR A 1 82 ? -2.222 13.660 -9.536 1.00 91.94 82 TYR A N 1
ATOM 585 C CA . TYR A 1 82 ? -1.218 13.025 -10.388 1.00 91.94 82 TYR A CA 1
ATOM 586 C C . TYR A 1 82 ? -1.883 12.195 -11.493 1.00 91.94 82 TYR A C 1
ATOM 588 O O . TYR A 1 82 ? -2.793 11.417 -11.206 1.00 91.94 82 TYR A O 1
ATOM 596 N N . PRO A 1 83 ? -1.416 12.276 -12.756 1.00 91.25 83 PRO A N 1
ATOM 597 C CA . PRO A 1 83 ? -2.025 11.536 -13.865 1.00 91.25 83 PRO A CA 1
ATOM 598 C C . PRO A 1 83 ? -2.064 10.016 -13.663 1.00 91.25 83 PRO A C 1
ATOM 600 O O . PRO A 1 83 ? -3.026 9.369 -14.062 1.00 91.25 83 PRO A O 1
ATOM 603 N N . HIS A 1 84 ? -1.030 9.454 -13.031 1.00 90.69 84 HIS A N 1
ATOM 604 C CA . HIS A 1 84 ? -0.895 8.017 -12.790 1.00 90.69 84 HIS A CA 1
ATOM 605 C C . HIS A 1 84 ? -1.623 7.535 -11.525 1.00 90.69 84 HIS A C 1
ATOM 607 O O . HIS A 1 84 ? -1.680 6.329 -11.319 1.00 90.69 84 HIS A O 1
ATOM 613 N N . ARG A 1 85 ? -2.176 8.456 -10.712 1.00 91.81 85 ARG A N 1
ATOM 614 C CA . ARG A 1 85 ? -2.972 8.190 -9.498 1.00 91.81 85 ARG A CA 1
ATOM 615 C C . ARG A 1 85 ? -2.445 7.000 -8.683 1.00 91.81 85 ARG A C 1
ATOM 617 O O . ARG A 1 85 ? -3.059 5.932 -8.719 1.00 91.81 85 ARG A O 1
ATOM 624 N N . PRO A 1 86 ? -1.308 7.159 -7.984 1.00 92.69 86 PRO A N 1
ATOM 625 C CA . PRO A 1 86 ? -0.698 6.050 -7.268 1.00 92.69 86 PRO A CA 1
ATOM 626 C C . PRO A 1 86 ? -1.677 5.396 -6.294 1.00 92.69 86 PRO A C 1
ATOM 628 O O . PRO A 1 86 ? -2.468 6.080 -5.638 1.00 92.69 86 PRO A O 1
ATOM 631 N N . ALA A 1 87 ? -1.608 4.069 -6.203 1.00 93.50 87 ALA A N 1
ATOM 632 C CA . ALA A 1 87 ? -2.370 3.311 -5.220 1.00 93.50 87 ALA A CA 1
ATOM 633 C C . ALA A 1 87 ? -1.945 3.710 -3.800 1.00 93.50 87 ALA A C 1
ATOM 635 O O . ALA A 1 87 ? -0.779 4.025 -3.568 1.00 93.50 87 ALA A O 1
ATOM 636 N N . VAL A 1 88 ? -2.876 3.679 -2.849 1.00 92.75 88 VAL A N 1
ATOM 637 C CA . VAL A 1 88 ? -2.594 3.963 -1.437 1.00 92.75 88 VAL A CA 1
ATOM 638 C C . VAL A 1 88 ? -2.904 2.718 -0.620 1.00 92.75 88 VAL A C 1
ATOM 640 O O . VAL A 1 88 ? -4.021 2.204 -0.663 1.00 92.75 88 VAL A O 1
ATOM 643 N N . GLU A 1 89 ? -1.909 2.246 0.115 1.00 93.31 89 GLU A N 1
ATOM 644 C CA . GLU A 1 89 ? -2.025 1.234 1.157 1.00 93.31 89 GLU A CA 1
ATOM 645 C C . GLU A 1 89 ? -1.969 1.933 2.517 1.00 93.31 89 GLU A C 1
ATOM 647 O O . GLU A 1 89 ? -1.133 2.812 2.728 1.00 93.31 89 GLU A O 1
ATOM 652 N N . ALA A 1 90 ? -2.872 1.576 3.427 1.00 92.31 90 ALA A N 1
ATOM 653 C CA . ALA A 1 90 ? -2.971 2.191 4.743 1.00 92.31 90 ALA A CA 1
ATOM 654 C C . ALA A 1 90 ? -3.106 1.123 5.829 1.00 92.31 90 ALA A C 1
ATOM 656 O O . ALA A 1 90 ? -3.905 0.195 5.692 1.00 92.31 90 ALA A O 1
ATOM 657 N N . GLU A 1 91 ? -2.338 1.268 6.908 1.00 91.44 91 GLU A N 1
ATOM 658 C CA . GLU A 1 91 ? -2.343 0.320 8.024 1.00 91.44 91 GLU A CA 1
ATOM 659 C C . GLU A 1 91 ? -3.361 0.709 9.108 1.00 91.44 91 GLU A C 1
ATOM 661 O O . GLU A 1 91 ? -3.444 1.868 9.530 1.00 91.44 91 GLU A O 1
ATOM 666 N N . LEU A 1 92 ? -4.105 -0.287 9.600 1.00 90.19 92 LEU A N 1
ATOM 667 C CA . LEU A 1 92 ? -5.024 -0.177 10.734 1.00 90.19 92 LEU A CA 1
ATOM 668 C C . LEU A 1 92 ? -4.788 -1.327 11.721 1.00 90.19 92 LEU A C 1
ATOM 670 O O . LEU A 1 92 ? -4.674 -2.487 11.323 1.00 90.19 92 LEU A O 1
ATOM 674 N N . GLY A 1 93 ? -4.800 -1.008 13.015 1.00 81.00 93 GLY A N 1
ATOM 675 C CA . GLY A 1 93 ? -4.544 -1.960 14.095 1.00 81.00 93 GLY A CA 1
ATOM 676 C C . GLY A 1 93 ? -3.071 -2.002 14.499 1.00 81.00 93 GLY A C 1
ATOM 677 O O . GLY A 1 93 ? -2.215 -1.385 13.875 1.00 81.00 93 GLY A O 1
ATOM 678 N N . ARG A 1 94 ? -2.757 -2.704 15.591 1.00 69.31 94 ARG A N 1
ATOM 679 C CA . ARG A 1 94 ? -1.412 -2.708 16.177 1.00 69.31 94 ARG A CA 1
ATOM 680 C C . ARG A 1 94 ? -0.641 -3.940 15.721 1.00 69.31 94 ARG A C 1
ATOM 682 O O . ARG A 1 94 ? -0.889 -5.040 16.199 1.00 69.31 94 ARG A O 1
ATOM 689 N N . LEU A 1 95 ? 0.360 -3.762 14.861 1.00 59.69 95 LEU A N 1
ATOM 690 C CA . LEU A 1 95 ? 1.322 -4.834 14.609 1.00 59.69 95 LEU A CA 1
ATOM 691 C C . LEU A 1 95 ? 2.060 -5.149 15.916 1.00 59.69 95 LEU A C 1
ATOM 693 O O . LEU A 1 95 ? 2.750 -4.291 16.477 1.00 59.69 95 LEU A O 1
ATOM 697 N N . GLY A 1 96 ? 1.910 -6.382 16.407 1.00 55.16 96 GLY A N 1
ATOM 698 C CA . GLY A 1 96 ? 2.650 -6.897 17.554 1.00 55.16 96 GLY A CA 1
ATOM 699 C C . GLY A 1 96 ? 4.150 -6.791 17.290 1.00 55.16 96 GLY A C 1
ATOM 700 O O . GLY A 1 96 ? 4.743 -7.630 16.613 1.00 55.16 96 GLY A O 1
ATOM 701 N N . ARG A 1 97 ? 4.782 -5.721 17.779 1.00 45.94 97 ARG A N 1
ATOM 702 C CA . ARG A 1 97 ? 6.211 -5.496 17.56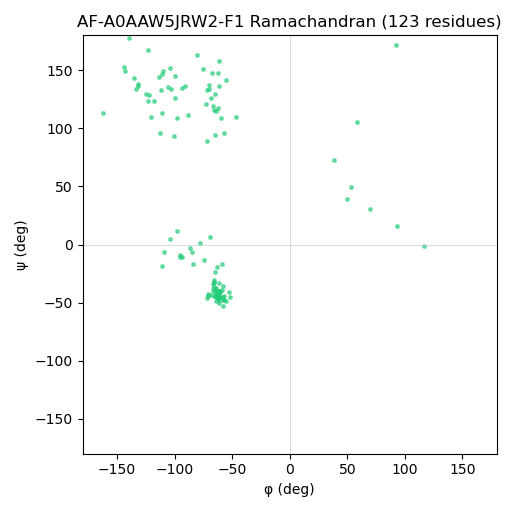9 1.00 45.94 97 ARG A CA 1
ATOM 703 C C . ARG A 1 97 ? 6.995 -6.569 18.314 1.00 45.94 97 ARG A C 1
ATOM 705 O O . ARG A 1 97 ? 6.993 -6.610 19.540 1.00 45.94 97 ARG A O 1
ATOM 712 N N . LYS A 1 98 ? 7.773 -7.369 17.586 1.00 47.03 98 LYS A N 1
ATOM 713 C CA . LYS A 1 98 ? 8.925 -8.068 18.163 1.00 47.03 98 LYS A CA 1
ATOM 714 C C . LYS A 1 98 ? 10.014 -7.029 18.443 1.00 47.03 98 LYS A C 1
ATOM 716 O O . LYS A 1 98 ? 10.833 -6.754 17.573 1.00 47.03 98 LYS A O 1
ATOM 721 N N . LYS A 1 99 ? 10.005 -6.423 19.631 1.00 38.72 99 LYS A N 1
ATOM 722 C CA . LYS A 1 99 ? 11.206 -5.867 20.275 1.00 38.72 99 LYS A CA 1
ATOM 723 C C . LYS A 1 99 ? 10.933 -5.654 21.764 1.00 38.72 99 LYS A C 1
ATOM 725 O O . LYS A 1 99 ? 10.110 -4.825 22.124 1.00 38.72 99 LYS A O 1
ATOM 730 N N . ASP A 1 100 ? 11.648 -6.452 22.553 1.00 40.91 100 ASP A N 1
ATOM 731 C CA . ASP A 1 100 ? 11.763 -6.467 24.011 1.00 40.91 100 ASP A CA 1
ATOM 732 C C . ASP A 1 100 ? 10.483 -6.667 24.840 1.00 40.91 100 ASP A C 1
ATOM 734 O O . ASP A 1 100 ? 9.696 -5.761 25.077 1.00 40.91 100 ASP A O 1
ATOM 738 N N . SER A 1 101 ? 10.375 -7.883 25.384 1.00 45.75 101 SER A N 1
ATOM 739 C CA . SER A 1 101 ? 10.006 -8.115 26.787 1.00 45.75 101 SER A CA 1
ATOM 740 C C . SER A 1 101 ? 8.728 -7.455 27.307 1.00 45.75 101 SER A C 1
ATOM 742 O O . SER A 1 101 ? 8.738 -6.868 28.387 1.00 45.75 101 SER A O 1
ATOM 744 N N . LEU A 1 102 ? 7.611 -7.596 26.601 1.00 43.34 102 LEU A N 1
ATOM 745 C CA . LEU A 1 102 ? 6.307 -7.328 27.198 1.00 43.34 102 LEU A CA 1
ATOM 746 C C . LEU A 1 102 ? 5.471 -8.596 27.118 1.00 43.34 102 LEU A C 1
ATOM 748 O O . LEU A 1 102 ? 5.083 -9.041 26.039 1.00 43.34 102 LEU A O 1
ATOM 752 N N . GLU A 1 103 ? 5.254 -9.198 28.288 1.00 47.56 103 GLU A N 1
ATOM 753 C CA . GLU A 1 103 ? 4.153 -10.123 28.518 1.00 47.56 103 GLU A CA 1
ATOM 754 C C . GLU A 1 103 ? 2.889 -9.479 27.952 1.00 47.56 103 GLU A C 1
ATOM 756 O O . GLU A 1 103 ? 2.404 -8.468 28.462 1.00 47.56 103 GLU A O 1
ATOM 761 N N . VAL A 1 104 ? 2.398 -10.038 26.851 1.00 50.66 104 VAL A N 1
ATOM 762 C CA . VAL A 1 104 ? 1.126 -9.637 26.266 1.00 50.66 104 VAL A CA 1
ATOM 763 C C . VAL A 1 104 ? 0.060 -9.996 27.291 1.00 50.66 104 VAL A C 1
ATOM 765 O O . VAL A 1 104 ? -0.108 -11.174 27.623 1.00 50.66 104 VAL A O 1
ATOM 768 N N . LYS A 1 105 ? -0.619 -8.994 27.855 1.00 47.50 105 LYS A N 1
ATOM 769 C CA . LYS A 1 105 ? -1.677 -9.266 28.824 1.00 47.50 105 LYS A CA 1
ATOM 770 C C . LYS A 1 105 ? -2.846 -9.889 28.073 1.00 47.50 105 LYS A C 1
ATOM 772 O O . LYS A 1 105 ? -3.212 -9.459 26.983 1.00 47.50 105 LYS A O 1
ATOM 777 N N . HIS A 1 106 ? -3.433 -10.926 28.660 1.00 40.88 106 HIS A N 1
ATOM 778 C CA . HIS A 1 106 ? -4.661 -11.519 28.144 1.00 40.88 106 HIS A CA 1
ATOM 779 C C . HIS A 1 106 ? -5.751 -10.431 28.134 1.00 40.88 106 HIS A C 1
ATOM 781 O O . HIS A 1 106 ? -6.164 -9.986 29.204 1.00 40.88 106 HIS A O 1
ATOM 787 N N . GLY A 1 107 ? -6.146 -9.963 26.945 1.00 52.41 107 GLY A N 1
ATOM 788 C CA . GLY A 1 107 ? -7.082 -8.845 26.764 1.00 52.41 107 GLY A CA 1
ATOM 789 C C . GLY A 1 107 ? -6.514 -7.599 26.074 1.00 52.41 107 GLY A C 1
ATOM 790 O O . GLY A 1 107 ? -7.268 -6.655 25.872 1.00 52.41 107 GLY A O 1
ATOM 791 N N . ASP A 1 108 ? -5.231 -7.572 25.697 1.00 57.69 108 ASP A N 1
ATOM 792 C CA . ASP A 1 108 ? -4.744 -6.561 24.752 1.00 57.69 108 ASP A CA 1
ATOM 793 C C . ASP A 1 108 ? -5.268 -6.905 23.343 1.00 57.69 108 ASP A C 1
ATOM 795 O O . ASP A 1 108 ? -4.989 -7.992 22.830 1.00 57.69 108 ASP A O 1
ATOM 799 N N . ASP A 1 109 ? -6.033 -6.003 22.718 1.00 60.50 109 ASP A N 1
ATOM 800 C CA . ASP A 1 109 ? -6.480 -6.142 21.325 1.00 60.50 109 ASP A CA 1
ATOM 801 C C . ASP A 1 109 ? -5.268 -6.089 20.381 1.00 60.50 109 ASP A C 1
ATOM 803 O O . ASP A 1 109 ? -4.756 -5.031 20.008 1.00 60.50 109 ASP A O 1
ATOM 807 N N . LEU A 1 110 ? -4.755 -7.273 20.040 1.00 71.12 110 LEU A N 1
ATOM 808 C CA . LEU A 1 110 ? -3.624 -7.470 19.126 1.00 71.12 110 LEU A CA 1
ATOM 809 C C . LEU A 1 110 ? -4.042 -7.481 17.655 1.00 71.12 110 LEU A C 1
ATOM 811 O O . LEU A 1 110 ? -3.188 -7.399 16.774 1.00 71.12 110 LEU A O 1
ATOM 815 N N . TYR A 1 111 ? -5.333 -7.658 17.389 1.00 81.75 111 TYR A N 1
ATOM 816 C CA . TYR A 1 111 ? -5.875 -7.840 16.051 1.00 81.75 111 TYR A CA 1
ATOM 817 C C . TYR A 1 111 ? -6.688 -6.621 15.641 1.00 81.75 111 TYR A C 1
ATOM 819 O O . TYR A 1 111 ? -7.294 -5.953 16.472 1.00 81.75 111 TYR A O 1
ATOM 827 N N . THR A 1 112 ? -6.696 -6.339 14.343 1.00 88.19 112 THR A N 1
ATOM 828 C CA . THR A 1 112 ? -7.553 -5.307 13.765 1.00 88.19 112 THR A CA 1
ATOM 829 C C . THR A 1 112 ? -9.017 -5.708 13.919 1.00 88.19 112 THR A C 1
ATOM 831 O O . THR A 1 112 ? -9.397 -6.817 13.535 1.00 88.19 112 THR A O 1
ATOM 834 N N . ASP A 1 113 ? -9.835 -4.798 14.444 1.00 90.00 113 ASP A N 1
ATOM 835 C CA . ASP A 1 113 ? -11.280 -4.977 14.520 1.00 90.00 113 ASP A CA 1
ATOM 836 C C . ASP A 1 113 ? -11.894 -4.942 13.096 1.00 90.00 113 ASP A C 1
ATOM 838 O O . ASP A 1 113 ? -11.648 -3.993 12.338 1.00 90.00 113 ASP A O 1
ATOM 842 N N . PRO A 1 114 ? -12.673 -5.963 12.683 1.00 92.38 114 PRO A N 1
ATOM 843 C CA . PRO A 1 114 ? -13.296 -5.999 11.359 1.00 92.38 114 PRO A CA 1
ATOM 844 C C . PRO A 1 114 ? -14.290 -4.860 11.078 1.00 92.38 114 PRO A C 1
ATOM 846 O O . PRO A 1 114 ? -14.405 -4.430 9.928 1.00 92.38 114 PRO A O 1
ATOM 849 N N . GLU A 1 115 ? -15.015 -4.379 12.088 1.00 94.12 115 GLU A N 1
ATOM 850 C CA . GLU A 1 115 ? -15.950 -3.257 11.969 1.00 94.12 115 GLU A CA 1
ATOM 851 C C . GLU A 1 115 ? -15.192 -1.940 11.785 1.00 94.12 115 GLU A C 1
ATOM 853 O O . GLU A 1 115 ? -15.536 -1.150 10.899 1.00 94.12 115 GLU A O 1
ATOM 858 N N . GLU A 1 116 ? -14.106 -1.732 12.538 1.00 93.25 116 GLU A N 1
ATOM 859 C CA . GLU A 1 116 ? -13.222 -0.580 12.325 1.00 93.25 116 GLU A CA 1
ATOM 860 C C . GLU A 1 116 ? -12.578 -0.616 10.937 1.00 93.25 116 GLU A C 1
ATOM 862 O O . GLU A 1 116 ? -12.528 0.411 10.262 1.00 93.25 116 GLU A O 1
ATOM 867 N N . ALA A 1 117 ? -12.143 -1.788 10.463 1.00 93.62 117 ALA A N 1
ATOM 868 C CA . ALA A 1 117 ? -11.593 -1.944 9.117 1.00 93.62 117 ALA A CA 1
ATOM 869 C C . ALA A 1 117 ? -12.627 -1.618 8.028 1.00 93.62 117 ALA A C 1
ATOM 871 O O . ALA A 1 117 ? -12.317 -0.910 7.065 1.00 93.62 117 ALA A O 1
ATOM 872 N N . ALA A 1 118 ? -13.867 -2.092 8.182 1.00 95.38 118 ALA A N 1
ATOM 873 C CA . ALA A 1 118 ? -14.952 -1.786 7.254 1.00 95.38 118 ALA A CA 1
ATOM 874 C C . ALA A 1 118 ? -15.240 -0.278 7.207 1.00 95.38 118 ALA A C 1
ATOM 876 O O . ALA A 1 118 ? -15.356 0.297 6.120 1.00 95.38 118 ALA A O 1
ATOM 877 N N . ARG A 1 119 ? -15.293 0.370 8.377 1.00 96.19 119 ARG A N 1
ATOM 878 C CA . ARG A 1 119 ? -15.458 1.821 8.501 1.00 96.19 119 ARG A CA 1
ATOM 879 C C . ARG A 1 119 ? -14.298 2.578 7.856 1.00 96.19 119 ARG A C 1
ATOM 881 O O . ARG A 1 119 ? -14.524 3.477 7.050 1.00 96.19 119 ARG A O 1
ATOM 888 N N . PHE A 1 120 ? -13.067 2.175 8.149 1.00 95.75 120 PHE A N 1
ATOM 889 C CA . PHE A 1 120 ? -11.860 2.788 7.609 1.00 95.75 120 PHE A CA 1
ATOM 890 C C . PHE A 1 120 ? -11.857 2.771 6.079 1.00 95.75 120 PHE A C 1
ATOM 892 O O . PHE A 1 120 ? -11.643 3.802 5.448 1.00 95.75 120 PHE A O 1
ATOM 899 N N . VAL A 1 121 ? -12.170 1.629 5.460 1.00 95.06 121 VAL A N 1
ATOM 900 C CA . VAL A 1 121 ? -12.269 1.515 3.995 1.00 95.06 121 VAL A CA 1
ATOM 901 C C . VAL A 1 121 ? -13.410 2.367 3.432 1.00 95.06 121 VAL A C 1
ATOM 903 O O . VAL A 1 121 ? -13.245 2.977 2.376 1.00 95.06 121 VAL A O 1
ATOM 906 N N . ALA A 1 1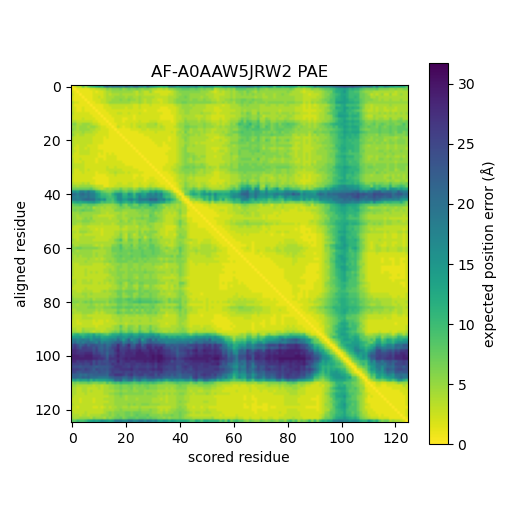22 ? -14.564 2.413 4.102 1.00 95.94 122 ALA A N 1
ATOM 907 C CA . ALA A 1 122 ? -15.711 3.198 3.647 1.00 95.94 122 ALA A CA 1
ATOM 908 C C . ALA A 1 122 ? -15.441 4.710 3.668 1.00 95.94 122 ALA A C 1
ATOM 910 O O . ALA A 1 122 ? -15.944 5.431 2.811 1.00 95.94 122 ALA A O 1
ATOM 911 N N . GLU A 1 123 ? -14.644 5.185 4.625 1.00 95.75 123 GLU A N 1
ATOM 912 C CA . GLU A 1 123 ? -14.381 6.612 4.815 1.00 95.75 123 GLU A CA 1
ATOM 913 C C . GLU A 1 123 ? -13.122 7.126 4.106 1.00 95.75 123 GLU A C 1
ATOM 915 O O . GLU A 1 123 ? -12.933 8.339 4.036 1.00 95.75 123 GLU A O 1
ATOM 920 N N . THR A 1 124 ? -12.269 6.243 3.576 1.00 91.31 124 THR A N 1
ATOM 921 C CA . THR A 1 124 ? -10.985 6.614 2.943 1.00 91.31 124 THR A CA 1
ATOM 922 C C . THR A 1 124 ? -10.947 6.446 1.424 1.00 91.31 124 THR A C 1
ATOM 924 O O . THR A 1 124 ? -9.964 6.852 0.805 1.00 91.31 124 THR A O 1
ATOM 927 N N . ARG A 1 125 ? -11.990 5.863 0.822 1.00 79.75 125 ARG A N 1
ATOM 928 C CA . ARG A 1 125 ? -12.096 5.622 -0.626 1.00 79.75 125 ARG A CA 1
ATOM 929 C C . ARG A 1 125 ? -12.587 6.816 -1.437 1.00 79.75 125 ARG A C 1
ATOM 931 O O . ARG A 1 125 ? -13.449 7.569 -0.937 1.00 79.75 125 ARG A O 1
#

Nearest PDB structures (foldseek):
  4v7e-assembly1_BH  TM=4.980E-01  e=5.560E-01  Triticum aestivum
  6g6v-assembly1_A  TM=3.642E-01  e=3.719E-01  Mycobacterium tuberculosis H37Rv
  6qmg-assembly1_A  TM=3.231E-01  e=2.660E-01  Mycobacterium tuberculosis H37Rv
  8b2l-assembly1_O1  TM=3.710E-01  e=3.882E+00  Nicotiana tabacum
  6zon-assembly1_s  TM=3.133E-01  e=3.631E+00  Homo sapiens

Organism: NCBI:txid1673721

pLDDT: mean 84.84, std 15.5, range [38.72, 98.0]

Sequence (125 aa):
MDAQAHGYAVGAFNGEDMEMIQAVIAAAEAEHAPVLPQTTPGTLCARAAADGYTSLVIDGSKLSLEENIALARRVVEMTAAYPHRPAVEAELGRLGRKKDSLEVKHGDDLYTDPEEAARFVAETR

Secondary structure (DSSP, 8-state):
-HHHHHT---EEEE-SSHHHHHHHHHHHHHTT--EEEE---SS-HHHHHHTT-SEEEEE-TTS-HHHHHHHHHHHHHHHTTSTT--EEEEE-S-----SS-----TT---S--HHHHHHHHHHH-

Mean predicted aligned error: 6.99 Å

InterPro domains:
  IPR000771 Fructose-bisphosphate aldolase, class-II [PF01116] (2-44)
  IPR000771 Fructose-bisphosphate aldolase, class-II [PF01116] (45-124)
  IPR013785 Aldolase-type TIM barrel [G3DSA:3.20.20.70] (1-43)
  IPR013785 Aldolase-type TIM barrel [G3DSA:3.20.20.70] (44-125)